Protein AF-A0A959CR37-F1 (afdb_monomer_lite)

Secondary structure (DSSP, 8-state):
--S-SHHHHS--TTHHHHHHHHHHH-SSS----HHHHHHHHHHHHHHHHHHHHHHHIIIIIHHHHHHHHHHTT---SS--

Structure (mmCIF, N/CA/C/O backbone):
data_AF-A0A959CR37-F1
#
_entry.id   AF-A0A959CR37-F1
#
loop_
_atom_site.group_PDB
_atom_site.id
_atom_site.type_symbol
_atom_site.label_atom_id
_atom_site.label_alt_id
_atom_site.label_comp_id
_atom_site.label_asym_id
_atom_site.label_entity_id
_atom_site.label_seq_id
_atom_site.pdbx_PDB_ins_code
_atom_site.Cartn_x
_atom_site.Cartn_y
_atom_site.Cartn_z
_atom_site.occupancy
_atom_site.B_iso_or_equiv
_atom_site.auth_seq_id
_atom_site.auth_comp_id
_atom_site.auth_asym_id
_atom_site.auth_atom_id
_atom_site.pdbx_PDB_model_num
ATOM 1 N N . THR A 1 1 ? -18.923 -28.499 -0.784 1.00 50.19 1 THR A N 1
ATOM 2 C CA . THR A 1 1 ? -17.782 -27.835 -1.440 1.00 50.19 1 THR A CA 1
ATOM 3 C C . THR A 1 1 ? -17.499 -26.566 -0.670 1.00 50.19 1 THR A C 1
ATOM 5 O O . THR A 1 1 ? -18.365 -25.705 -0.631 1.00 50.19 1 THR A O 1
ATOM 8 N N . LYS A 1 2 ? -16.399 -26.506 0.083 1.00 55.62 2 LYS A N 1
ATOM 9 C CA . LYS A 1 2 ? -15.973 -25.300 0.809 1.00 55.62 2 LYS A CA 1
ATOM 10 C C . LYS A 1 2 ? -14.565 -24.932 0.344 1.00 55.62 2 LYS A C 1
ATOM 12 O O . LYS A 1 2 ? -13.757 -25.838 0.162 1.00 55.62 2 LYS A O 1
ATOM 17 N N . ALA A 1 3 ? -14.340 -23.618 0.300 1.00 53.59 3 ALA A N 1
ATOM 18 C CA . ALA A 1 3 ? -13.094 -22.869 0.127 1.00 53.59 3 ALA A CA 1
ATOM 19 C C . ALA A 1 3 ? -12.743 -22.408 -1.305 1.00 53.59 3 ALA A C 1
ATOM 21 O O . ALA A 1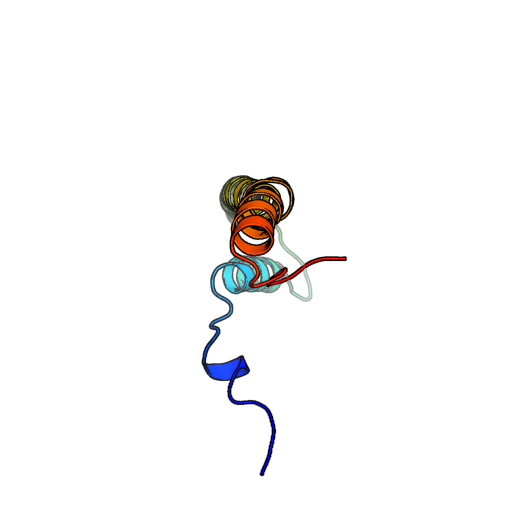 3 ? -12.711 -23.213 -2.231 1.00 53.59 3 ALA A O 1
ATOM 22 N N . TYR A 1 4 ? -12.403 -21.109 -1.375 1.00 46.69 4 TYR A N 1
ATOM 23 C CA . TYR A 1 4 ? -11.749 -20.336 -2.446 1.00 46.69 4 TYR A CA 1
ATOM 24 C C . TYR A 1 4 ? -12.621 -19.584 -3.471 1.00 46.69 4 TYR A C 1
ATOM 26 O O . TYR A 1 4 ? -12.384 -19.688 -4.665 1.00 46.69 4 TYR A O 1
ATOM 34 N N . ASP A 1 5 ? -13.554 -18.746 -3.005 1.00 52.09 5 ASP A N 1
ATOM 35 C CA . ASP A 1 5 ? -14.161 -17.663 -3.821 1.00 52.09 5 ASP A CA 1
ATOM 36 C C . ASP A 1 5 ? -13.539 -16.271 -3.506 1.00 52.09 5 ASP A C 1
ATOM 38 O O . ASP A 1 5 ? -13.680 -15.292 -4.235 1.00 52.09 5 ASP A O 1
ATOM 42 N N . ASP A 1 6 ? -12.746 -16.164 -2.432 1.00 55.34 6 ASP A N 1
ATOM 43 C CA . ASP A 1 6 ? -12.090 -14.897 -2.061 1.00 55.34 6 ASP A CA 1
ATOM 44 C C . ASP A 1 6 ? -10.914 -14.535 -2.991 1.00 55.34 6 ASP A C 1
ATOM 46 O O . ASP A 1 6 ? -10.501 -13.378 -3.061 1.00 55.34 6 ASP A O 1
ATOM 50 N N . VAL A 1 7 ? -10.371 -15.513 -3.726 1.00 52.28 7 VAL A N 1
ATOM 51 C CA . VAL A 1 7 ? -9.219 -15.329 -4.631 1.00 52.28 7 VAL A CA 1
ATOM 52 C C . VAL A 1 7 ? -9.632 -14.771 -5.994 1.00 52.28 7 VAL A C 1
ATOM 54 O O . VAL A 1 7 ? -8.843 -14.065 -6.617 1.00 52.28 7 VAL A O 1
ATOM 57 N N . GLU A 1 8 ? -10.865 -15.037 -6.443 1.00 51.12 8 GLU A 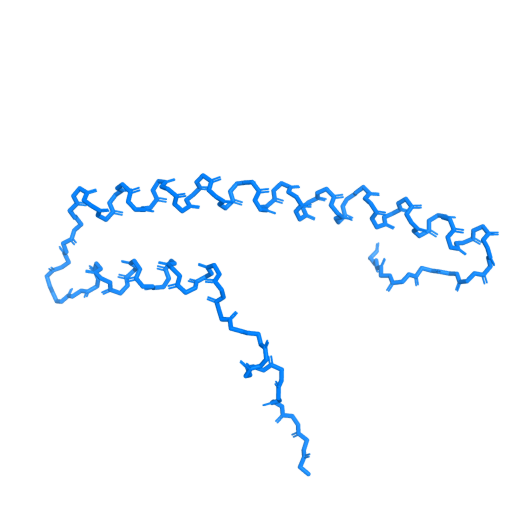N 1
ATOM 58 C CA . GLU A 1 8 ? -11.436 -14.404 -7.643 1.00 51.12 8 GLU A CA 1
ATOM 59 C C . GLU A 1 8 ? -11.923 -12.974 -7.351 1.00 51.12 8 GLU A C 1
ATOM 61 O O . GLU A 1 8 ? -11.807 -12.096 -8.208 1.00 51.12 8 GLU A O 1
ATOM 66 N N . ASN A 1 9 ? -12.392 -12.696 -6.127 1.00 51.59 9 ASN A N 1
ATOM 67 C CA . ASN A 1 9 ? -12.966 -11.392 -5.766 1.00 51.59 9 ASN A CA 1
ATOM 68 C C . ASN A 1 9 ? -11.954 -10.307 -5.367 1.00 51.59 9 ASN A C 1
ATOM 70 O O . ASN A 1 9 ? -12.296 -9.119 -5.354 1.00 51.59 9 ASN A O 1
ATOM 74 N N . PHE A 1 10 ? -10.705 -10.666 -5.074 1.00 54.72 10 PHE A N 1
ATOM 75 C CA . PHE A 1 10 ? -9.638 -9.696 -4.839 1.00 54.72 10 PHE A CA 1
ATOM 76 C C . PHE A 1 10 ? -8.631 -9.746 -5.986 1.00 54.72 10 PHE A C 1
ATOM 78 O O . PHE A 1 10 ? -7.613 -10.429 -5.873 1.00 54.72 10 PHE A O 1
ATOM 85 N N . PRO A 1 11 ? -8.858 -8.996 -7.088 1.00 59.22 11 PRO A N 1
ATOM 86 C CA . PRO A 1 11 ? -7.826 -8.836 -8.100 1.00 59.22 11 PRO A CA 1
ATOM 87 C C . PRO A 1 11 ? -6.537 -8.389 -7.410 1.00 59.22 11 PRO A C 1
ATOM 89 O O . PRO A 1 11 ? -6.584 -7.563 -6.495 1.00 59.22 11 PRO A O 1
ATOM 92 N N . ASN A 1 12 ? -5.394 -8.924 -7.842 1.00 63.34 12 ASN A N 1
ATOM 93 C CA . ASN A 1 12 ? -4.065 -8.554 -7.350 1.00 63.34 12 ASN A CA 1
ATOM 94 C C . ASN A 1 12 ? -3.747 -7.095 -7.739 1.00 63.34 12 ASN A C 1
ATOM 96 O O . ASN A 1 12 ? -2.842 -6.852 -8.518 1.00 63.34 12 ASN A O 1
ATOM 100 N N . LYS A 1 13 ? -4.516 -6.107 -7.259 1.00 81.50 13 LYS A N 1
ATOM 101 C CA . LYS A 1 13 ? -4.605 -4.736 -7.789 1.00 81.50 13 LYS A CA 1
ATOM 102 C C . LYS A 1 13 ? -3.226 -4.114 -7.972 1.00 81.50 13 LYS A C 1
ATOM 104 O O . LYS A 1 13 ? -2.690 -4.024 -9.070 1.00 81.50 13 LYS A O 1
ATOM 109 N N . PHE A 1 14 ? -2.649 -3.661 -6.871 1.00 88.75 14 PHE A N 1
ATOM 110 C CA . PHE A 1 14 ? -1.388 -2.948 -6.900 1.00 88.75 14 PHE A CA 1
ATOM 111 C C . PHE A 1 14 ? -0.209 -3.920 -7.030 1.00 88.75 14 PHE A C 1
ATOM 113 O O . PHE A 1 14 ? 0.672 -3.699 -7.856 1.00 88.75 14 PHE A O 1
ATOM 120 N N . THR A 1 15 ? -0.260 -5.057 -6.328 1.00 89.38 15 THR A N 1
ATOM 121 C CA . THR A 1 15 ? 0.777 -6.101 -6.353 1.00 89.38 15 THR A CA 1
ATOM 122 C C . THR A 1 15 ? 1.020 -6.693 -7.744 1.00 89.38 15 THR A C 1
ATOM 124 O O . THR A 1 15 ? 2.171 -6.970 -8.075 1.00 89.38 15 THR A O 1
ATOM 127 N N . ALA A 1 16 ? 0.004 -6.817 -8.612 1.00 90.00 16 ALA A N 1
ATOM 128 C CA . ALA A 1 16 ? 0.219 -7.287 -9.985 1.00 90.00 16 ALA A CA 1
ATOM 129 C C . ALA A 1 16 ? 1.141 -6.363 -10.787 1.00 90.00 16 ALA A C 1
ATOM 131 O O . ALA A 1 16 ? 1.842 -6.845 -11.668 1.00 90.00 16 ALA A O 1
ATOM 132 N N . ASN A 1 17 ? 1.195 -5.062 -10.476 1.00 91.75 17 ASN A N 1
ATOM 133 C CA . ASN A 1 17 ? 2.111 -4.148 -11.161 1.00 91.75 17 ASN A CA 1
ATOM 134 C C . ASN A 1 17 ? 3.574 -4.450 -10.815 1.00 91.75 17 ASN A C 1
ATOM 136 O O . ASN A 1 17 ? 4.427 -4.382 -11.697 1.00 91.75 17 ASN A O 1
ATOM 140 N N . TYR A 1 18 ? 3.857 -4.821 -9.563 1.00 93.44 18 TYR A N 1
ATOM 141 C CA . TYR A 1 18 ? 5.191 -5.267 -9.157 1.00 93.44 18 TYR A CA 1
ATOM 142 C C . TYR A 1 18 ? 5.540 -6.624 -9.764 1.00 93.44 18 TYR A C 1
ATOM 144 O O . TYR A 1 18 ? 6.633 -6.774 -10.296 1.00 93.44 18 TYR A O 1
ATOM 152 N N . LEU A 1 19 ? 4.612 -7.588 -9.743 1.00 92.38 19 LEU A N 1
ATOM 153 C CA . LEU A 1 19 ? 4.830 -8.896 -10.371 1.00 92.38 19 LEU A CA 1
ATOM 154 C C . LEU A 1 19 ? 5.100 -8.755 -11.873 1.00 92.38 19 LEU A C 1
ATOM 156 O O . LEU A 1 19 ? 6.028 -9.360 -12.394 1.00 92.38 19 LEU A O 1
ATOM 160 N N . PHE A 1 20 ? 4.341 -7.899 -12.558 1.00 91.25 20 PHE A N 1
ATOM 161 C CA . PHE A 1 20 ? 4.562 -7.607 -13.969 1.00 91.25 20 PHE A CA 1
ATOM 162 C C . PHE A 1 20 ? 5.946 -6.997 -14.220 1.00 91.25 20 PHE A C 1
ATOM 164 O O . PHE A 1 20 ? 6.654 -7.455 -15.112 1.00 91.25 20 PHE A O 1
ATOM 171 N N . LEU A 1 21 ? 6.360 -6.015 -13.411 1.00 92.50 21 LEU A N 1
ATOM 172 C CA . LEU A 1 21 ? 7.694 -5.419 -13.504 1.00 92.50 21 LEU A CA 1
ATOM 173 C C . LEU A 1 21 ? 8.807 -6.460 -13.292 1.00 92.50 21 LEU A C 1
ATOM 175 O O . LEU A 1 21 ? 9.764 -6.484 -14.062 1.00 92.50 21 LEU A O 1
ATOM 179 N N . ILE A 1 22 ? 8.681 -7.322 -12.277 1.00 92.19 22 ILE A N 1
ATOM 180 C CA . ILE A 1 22 ? 9.656 -8.386 -11.993 1.00 92.19 22 ILE A CA 1
ATOM 181 C C . ILE A 1 22 ? 9.756 -9.329 -13.193 1.00 92.19 22 ILE A C 1
ATOM 183 O O . ILE A 1 22 ? 10.852 -9.509 -13.725 1.00 92.19 22 ILE A O 1
ATOM 187 N N . ASN A 1 23 ? 8.618 -9.822 -13.685 1.00 90.75 23 ASN A N 1
ATOM 188 C CA . ASN A 1 23 ? 8.560 -10.735 -14.826 1.00 90.75 23 ASN A CA 1
ATOM 189 C C . ASN A 1 23 ? 9.162 -10.116 -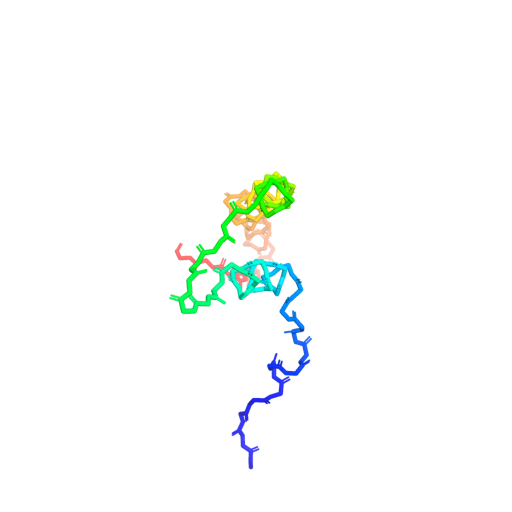16.099 1.00 90.75 23 ASN A C 1
ATOM 191 O O . ASN A 1 23 ? 9.803 -10.809 -16.877 1.00 90.75 23 ASN A O 1
ATOM 195 N N . GLN A 1 24 ? 9.006 -8.805 -16.320 1.00 88.31 24 GLN A N 1
ATOM 196 C CA . GLN A 1 24 ? 9.631 -8.118 -17.460 1.00 88.31 24 GLN A CA 1
ATOM 197 C C . GLN A 1 24 ? 11.163 -8.083 -17.392 1.00 88.31 24 GLN A C 1
ATOM 199 O O . GLN A 1 24 ? 11.821 -7.950 -18.423 1.00 88.31 24 GLN A O 1
ATOM 204 N N . THR A 1 25 ? 11.729 -8.153 -16.188 1.00 88.88 25 THR A N 1
ATOM 205 C CA . THR A 1 25 ? 13.183 -8.171 -15.973 1.00 88.88 25 THR A CA 1
ATOM 206 C C . THR A 1 25 ? 13.750 -9.586 -15.846 1.00 88.88 25 THR A C 1
ATOM 208 O O . THR A 1 25 ? 14.971 -9.762 -15.880 1.00 88.88 25 THR A O 1
ATOM 211 N N . GLU A 1 26 ? 12.877 -10.590 -15.741 1.00 88.56 26 GLU A N 1
ATOM 212 C CA . GLU A 1 26 ? 13.218 -12.004 -15.633 1.00 88.56 26 GLU A CA 1
ATOM 213 C C . GLU A 1 26 ? 13.431 -12.617 -17.028 1.00 88.56 26 GLU A C 1
ATOM 215 O O . GLU A 1 26 ? 12.532 -12.657 -17.864 1.00 88.56 26 GLU A O 1
ATOM 220 N N . SER A 1 27 ? 14.654 -13.072 -17.307 1.00 85.50 27 SER A N 1
ATOM 221 C CA . SER A 1 27 ? 14.991 -13.864 -18.500 1.00 85.50 27 SER A CA 1
ATOM 222 C C . SER A 1 27 ? 16.342 -14.560 -18.308 1.00 85.50 27 SER A C 1
ATOM 224 O O . SER A 1 27 ? 17.090 -14.190 -17.402 1.00 85.50 27 SER A O 1
ATOM 226 N N . ASP A 1 28 ? 16.694 -15.506 -19.187 1.00 87.50 28 ASP A N 1
ATOM 227 C CA . ASP A 1 28 ? 17.994 -16.208 -19.167 1.00 87.50 28 ASP A CA 1
ATOM 228 C C . ASP A 1 28 ? 19.203 -15.254 -19.235 1.00 87.50 28 ASP A C 1
ATOM 230 O O . ASP A 1 28 ? 20.299 -15.584 -18.782 1.00 87.50 28 ASP A O 1
ATOM 234 N N . ILE A 1 29 ? 19.008 -14.047 -19.781 1.00 83.88 29 ILE A N 1
ATOM 235 C CA . ILE A 1 29 ? 19.975 -12.946 -19.744 1.00 83.88 29 ILE A CA 1
ATOM 236 C C . ILE A 1 29 ? 19.255 -11.714 -19.176 1.00 83.88 29 ILE A C 1
ATOM 238 O O . ILE A 1 29 ? 18.763 -10.889 -19.953 1.00 83.88 29 ILE A O 1
ATOM 242 N N . PRO A 1 30 ? 19.183 -11.563 -17.840 1.00 81.38 30 PRO A N 1
ATOM 243 C CA . PRO A 1 30 ? 18.412 -10.502 -17.204 1.00 81.38 30 PRO A CA 1
ATOM 244 C C . PRO A 1 30 ? 18.826 -9.115 -17.699 1.00 81.38 30 PRO A C 1
ATOM 246 O O . PRO A 1 30 ? 20.015 -8.787 -17.772 1.00 81.38 30 PRO A O 1
ATOM 249 N N . ARG A 1 31 ? 17.843 -8.267 -18.016 1.00 83.94 31 ARG A N 1
ATOM 250 C CA . ARG A 1 31 ? 18.076 -6.883 -18.447 1.00 83.94 31 ARG A CA 1
ATOM 251 C C . ARG A 1 31 ? 17.189 -5.927 -17.668 1.00 83.94 31 ARG A C 1
ATOM 253 O O . ARG A 1 31 ? 15.975 -5.921 -17.826 1.00 83.94 31 ARG A O 1
ATOM 260 N N . VAL A 1 32 ? 17.823 -5.059 -16.885 1.00 89.62 32 VAL A N 1
ATOM 261 C CA . VAL A 1 32 ? 17.164 -3.922 -16.231 1.00 89.62 32 VAL A CA 1
ATOM 262 C C . VAL A 1 32 ? 17.482 -2.665 -17.030 1.00 89.62 32 VAL A C 1
ATOM 264 O O . VAL A 1 32 ? 18.621 -2.193 -17.020 1.00 89.62 32 VAL A O 1
ATOM 267 N N . ASN A 1 33 ? 16.483 -2.130 -17.728 1.00 90.44 33 ASN A N 1
ATOM 268 C CA . ASN A 1 33 ? 16.605 -0.892 -18.498 1.00 90.44 33 ASN A CA 1
ATOM 269 C C . ASN A 1 33 ? 16.076 0.318 -17.701 1.00 90.44 33 ASN A C 1
ATOM 271 O O . ASN A 1 33 ? 15.548 0.169 -16.597 1.00 90.44 33 ASN A O 1
ATOM 275 N N . ASN A 1 34 ? 16.233 1.522 -18.256 1.00 93.81 34 ASN A N 1
ATOM 276 C CA . ASN A 1 34 ? 15.787 2.750 -17.592 1.00 93.81 34 ASN A CA 1
ATOM 277 C C . ASN A 1 34 ? 14.272 2.760 -17.350 1.00 93.81 34 ASN A C 1
ATOM 279 O O . ASN A 1 34 ? 13.853 3.098 -16.251 1.00 93.81 34 ASN A O 1
ATOM 283 N N . ALA A 1 35 ? 13.466 2.275 -18.299 1.00 92.69 35 ALA A N 1
ATOM 284 C CA . ALA A 1 35 ? 12.014 2.201 -18.133 1.00 92.69 35 ALA A CA 1
ATOM 285 C C . ALA A 1 35 ? 11.601 1.294 -16.957 1.00 92.69 35 ALA A C 1
ATOM 287 O O . ALA A 1 35 ? 10.693 1.636 -16.204 1.00 92.69 35 ALA A O 1
ATOM 288 N N . SER A 1 36 ? 12.287 0.165 -16.737 1.00 93.50 36 SER A N 1
ATOM 289 C CA . SER A 1 36 ? 12.057 -0.695 -15.567 1.00 93.50 36 SER A CA 1
ATOM 290 C C . SER A 1 36 ? 12.399 0.016 -14.252 1.00 93.50 36 SER A C 1
ATOM 292 O O . SER A 1 36 ? 11.705 -0.171 -13.255 1.00 93.50 36 SER A O 1
ATOM 294 N N . ARG A 1 37 ? 13.456 0.843 -14.235 1.00 95.19 37 ARG A N 1
ATOM 295 C CA . ARG A 1 37 ? 13.852 1.626 -13.050 1.00 95.19 37 ARG A CA 1
ATOM 296 C C . ARG A 1 37 ? 12.839 2.725 -12.745 1.00 95.19 37 ARG A C 1
ATOM 298 O O . ARG A 1 37 ? 12.357 2.788 -11.620 1.00 95.19 37 ARG A O 1
ATOM 305 N N . GLU A 1 38 ? 12.461 3.500 -13.757 1.00 97.31 38 GLU A N 1
ATOM 306 C CA . GLU A 1 38 ? 11.447 4.555 -13.655 1.00 97.31 38 GLU A CA 1
ATOM 307 C C . GLU A 1 38 ? 10.097 3.982 -13.202 1.00 97.31 38 GLU A C 1
ATOM 309 O O . GLU A 1 38 ? 9.455 4.515 -12.298 1.00 97.31 38 GLU A O 1
ATOM 314 N N . ARG A 1 39 ? 9.691 2.829 -13.758 1.00 95.50 39 ARG A N 1
ATOM 315 C CA . ARG A 1 39 ? 8.457 2.156 -13.338 1.00 95.50 39 ARG A CA 1
ATOM 316 C C . ARG A 1 39 ? 8.516 1.711 -11.881 1.00 95.50 39 ARG A C 1
ATOM 318 O O . ARG A 1 39 ? 7.512 1.820 -11.183 1.00 95.50 39 ARG A O 1
ATOM 325 N N . ARG A 1 40 ? 9.662 1.209 -11.413 1.00 96.19 40 ARG A N 1
ATOM 326 C CA . ARG A 1 40 ? 9.841 0.853 -10.001 1.00 96.19 40 ARG A CA 1
ATOM 327 C C . ARG A 1 40 ? 9.685 2.076 -9.102 1.00 96.19 40 ARG A C 1
ATOM 329 O O . ARG A 1 40 ? 8.931 2.005 -8.146 1.00 96.19 40 ARG A O 1
ATOM 336 N N . GLU A 1 41 ? 10.344 3.185 -9.430 1.00 97.94 41 GLU A N 1
ATOM 337 C CA . GLU A 1 41 ? 10.273 4.430 -8.650 1.00 97.94 41 GLU A CA 1
ATOM 338 C C . GLU A 1 41 ? 8.836 4.962 -8.551 1.00 97.94 41 GLU A C 1
ATOM 340 O O . GLU A 1 41 ? 8.379 5.333 -7.470 1.00 97.94 41 GLU A O 1
ATOM 345 N N . GLU A 1 42 ? 8.080 4.919 -9.653 1.00 97.12 42 GLU A N 1
ATOM 346 C CA . GLU A 1 42 ? 6.659 5.281 -9.658 1.00 97.12 42 GLU A CA 1
ATOM 347 C C . GLU A 1 42 ? 5.827 4.375 -8.733 1.00 97.12 42 GLU A C 1
ATOM 349 O O . GLU A 1 42 ? 4.932 4.847 -8.023 1.00 97.12 42 GLU A O 1
ATOM 354 N N . LEU A 1 43 ? 6.083 3.064 -8.761 1.00 97.06 43 LEU A N 1
ATOM 355 C CA . LEU A 1 43 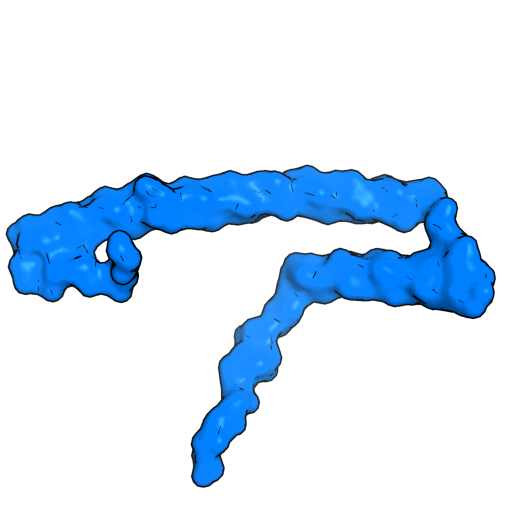? 5.390 2.112 -7.897 1.00 97.06 43 LEU A CA 1
ATOM 356 C C . LEU A 1 43 ? 5.784 2.314 -6.429 1.00 97.06 43 LEU A C 1
ATOM 358 O O . LEU A 1 43 ? 4.896 2.370 -5.584 1.00 97.06 43 LEU A O 1
ATOM 362 N N . ASP A 1 44 ? 7.061 2.521 -6.123 1.00 97.81 44 ASP A N 1
ATOM 363 C CA . ASP A 1 44 ? 7.542 2.707 -4.752 1.00 97.81 44 ASP A CA 1
ATOM 364 C C . ASP A 1 44 ? 6.926 3.962 -4.112 1.00 97.81 44 ASP A C 1
ATOM 366 O O . ASP A 1 44 ? 6.387 3.885 -3.007 1.00 97.81 44 ASP A O 1
ATOM 370 N N . ALA A 1 45 ? 6.845 5.079 -4.842 1.00 97.69 45 ALA A N 1
ATOM 371 C CA . ALA A 1 45 ? 6.177 6.291 -4.356 1.00 97.69 45 ALA A CA 1
ATOM 372 C C . ALA A 1 45 ? 4.681 6.063 -4.034 1.00 97.69 45 ALA A C 1
ATOM 374 O O . ALA A 1 45 ? 4.138 6.571 -3.043 1.00 97.69 45 ALA A O 1
ATOM 375 N N . LYS A 1 46 ? 3.987 5.258 -4.853 1.00 96.50 46 LYS A N 1
ATOM 376 C CA . LYS A 1 46 ? 2.592 4.866 -4.581 1.00 96.50 46 LYS A CA 1
ATOM 377 C C . LYS A 1 46 ? 2.500 3.937 -3.374 1.00 96.50 46 LYS A C 1
ATOM 379 O O . LYS A 1 46 ? 1.580 4.086 -2.565 1.00 96.50 46 LYS A O 1
ATOM 384 N N . TRP A 1 47 ? 3.431 2.992 -3.248 1.00 96.75 47 TRP A N 1
ATOM 385 C CA . TRP A 1 47 ? 3.486 2.065 -2.126 1.00 96.75 47 TRP A CA 1
ATOM 386 C C . TRP A 1 47 ? 3.665 2.801 -0.803 1.00 96.75 47 TRP A C 1
ATOM 388 O O . TRP A 1 47 ? 2.904 2.542 0.124 1.00 96.75 47 TRP A O 1
ATOM 398 N N . GLU A 1 48 ? 4.588 3.759 -0.726 1.00 97.75 48 GLU A N 1
ATOM 399 C CA . GLU A 1 48 ? 4.824 4.555 0.484 1.00 97.75 48 GLU A CA 1
ATOM 400 C C . GLU A 1 48 ? 3.541 5.236 0.976 1.00 97.75 48 GLU A C 1
ATOM 402 O O . GLU A 1 48 ? 3.194 5.154 2.157 1.00 97.75 48 GLU A O 1
ATOM 407 N N . THR A 1 49 ? 2.771 5.821 0.054 1.00 96.38 49 THR A N 1
ATOM 408 C CA . THR A 1 49 ? 1.485 6.460 0.374 1.00 96.38 49 THR A CA 1
ATOM 409 C C . THR A 1 49 ? 0.458 5.449 0.897 1.00 96.38 49 THR A C 1
ATOM 411 O O . THR A 1 49 ? -0.216 5.690 1.903 1.00 96.38 49 THR A O 1
ATOM 414 N N . LEU A 1 50 ? 0.325 4.299 0.226 1.00 95.62 50 LEU A N 1
ATOM 415 C CA . LEU A 1 50 ? -0.612 3.242 0.624 1.00 95.62 50 LEU A CA 1
ATOM 416 C C . LEU A 1 50 ? -0.227 2.616 1.967 1.00 95.62 50 LEU A C 1
ATOM 418 O O . LEU A 1 50 ? -1.097 2.382 2.807 1.00 95.62 50 LEU A O 1
ATOM 422 N N . GLN A 1 51 ? 1.065 2.388 2.188 1.00 96.06 51 GLN A N 1
ATOM 423 C CA . GLN A 1 51 ? 1.603 1.853 3.429 1.00 96.06 51 GLN A CA 1
ATOM 424 C C . GLN A 1 51 ? 1.379 2.825 4.589 1.00 96.06 51 GLN A C 1
ATOM 426 O O . GLN A 1 51 ? 0.954 2.398 5.661 1.00 96.06 51 GLN A O 1
ATOM 431 N N . ALA A 1 52 ? 1.621 4.124 4.388 1.00 98.06 52 ALA A N 1
ATOM 432 C CA . ALA A 1 52 ? 1.353 5.144 5.399 1.00 98.06 52 ALA A CA 1
ATOM 433 C C . ALA A 1 52 ? -0.136 5.176 5.776 1.00 98.06 52 ALA A C 1
ATOM 435 O O . ALA A 1 52 ? -0.476 5.168 6.958 1.00 98.06 52 ALA A O 1
ATOM 436 N N . LYS A 1 53 ? -1.034 5.117 4.784 1.00 97.38 53 LYS A N 1
ATOM 437 C CA . LYS A 1 53 ? -2.481 5.032 5.029 1.00 97.38 53 LYS A CA 1
ATOM 438 C C . LYS A 1 53 ? -2.860 3.765 5.801 1.00 97.38 53 LYS A C 1
ATOM 440 O O . LYS A 1 53 ? -3.652 3.842 6.734 1.00 97.38 53 LYS A O 1
ATOM 445 N N . GLY A 1 54 ? -2.310 2.615 5.413 1.00 95.62 54 GLY A N 1
ATOM 446 C CA . GLY A 1 54 ? -2.557 1.343 6.092 1.00 95.62 54 GLY A CA 1
ATOM 447 C C . GLY A 1 54 ? -2.108 1.373 7.551 1.00 95.62 54 GLY A C 1
ATOM 448 O O . GLY A 1 54 ? -2.878 0.987 8.426 1.00 95.62 54 GLY A O 1
ATOM 449 N N . ARG A 1 55 ? -0.908 1.904 7.817 1.00 97.19 55 ARG A N 1
ATOM 450 C CA . ARG A 1 55 ? -0.394 2.094 9.179 1.00 97.19 55 ARG A CA 1
ATOM 451 C C . ARG A 1 55 ? -1.260 3.038 9.994 1.00 97.19 55 ARG A C 1
ATOM 453 O O . ARG A 1 55 ? -1.630 2.676 11.097 1.00 97.19 55 ARG A O 1
ATOM 460 N N . LYS A 1 56 ? -1.683 4.174 9.434 1.00 97.88 56 LYS A N 1
ATOM 461 C CA . LYS A 1 56 ? -2.605 5.085 10.124 1.00 97.88 56 LYS A CA 1
ATOM 462 C C . LYS A 1 56 ? -3.905 4.387 10.536 1.00 97.88 56 LYS A C 1
ATOM 464 O O . LYS A 1 56 ? -4.324 4.488 11.684 1.00 97.88 56 LYS A O 1
ATOM 469 N N . ILE A 1 57 ? -4.522 3.646 9.614 1.00 96.44 57 ILE A N 1
ATOM 470 C CA . ILE A 1 57 ? -5.754 2.907 9.918 1.00 96.44 57 ILE A CA 1
ATOM 471 C C . ILE A 1 57 ? -5.509 1.919 11.060 1.00 96.44 57 ILE A C 1
ATOM 473 O O . ILE A 1 57 ? -6.301 1.828 11.993 1.00 96.44 57 ILE A O 1
ATOM 477 N N . LEU A 1 58 ? -4.404 1.186 10.972 1.00 95.44 58 LEU A N 1
ATOM 478 C CA . LEU A 1 58 ? -4.048 0.133 11.906 1.00 95.44 58 LEU A CA 1
ATOM 479 C C . LEU A 1 58 ? -3.699 0.658 13.308 1.00 95.44 58 LEU A C 1
ATOM 481 O O . LEU A 1 58 ? -4.147 0.103 14.308 1.00 95.44 58 LEU A O 1
ATOM 485 N N . GLU A 1 59 ? -2.880 1.700 13.372 1.00 95.81 59 GLU A N 1
ATOM 486 C CA . GLU A 1 59 ? -2.228 2.179 14.592 1.00 95.81 59 GLU A CA 1
ATOM 487 C C . GLU A 1 59 ? -3.019 3.307 15.270 1.00 95.81 59 GLU A C 1
ATOM 489 O O . GLU A 1 59 ? -2.909 3.487 16.481 1.00 95.81 59 GLU A O 1
ATOM 494 N N . GLU A 1 60 ? -3.849 4.043 14.522 1.00 96.12 60 GLU A N 1
ATOM 495 C CA . GLU A 1 60 ? -4.615 5.185 15.035 1.00 96.12 60 GLU A CA 1
ATOM 496 C C . GLU A 1 60 ? -6.126 4.953 14.925 1.00 96.12 60 GLU A C 1
ATOM 498 O O . GLU A 1 60 ? -6.831 4.943 15.941 1.00 96.12 60 GLU A O 1
ATOM 503 N N . ASP A 1 61 ? -6.636 4.742 13.706 1.00 96.94 61 ASP A N 1
ATOM 504 C CA . ASP A 1 61 ? -8.081 4.794 13.454 1.00 96.94 61 ASP A CA 1
ATOM 505 C C . ASP A 1 61 ? -8.818 3.606 14.101 1.00 96.94 61 ASP A C 1
ATOM 507 O O . ASP A 1 61 ? -9.862 3.791 14.733 1.00 96.94 61 ASP A O 1
ATOM 511 N N . VAL A 1 62 ? -8.275 2.385 13.992 1.00 96.75 62 VAL A N 1
ATOM 512 C CA . VAL A 1 62 ? -8.873 1.180 14.592 1.00 96.75 62 VAL A CA 1
ATOM 513 C C . VAL A 1 62 ? -8.863 1.247 16.125 1.00 96.75 62 VAL A C 1
ATOM 515 O O . VAL A 1 62 ? -9.929 1.047 16.716 1.00 96.75 62 VAL A O 1
ATOM 518 N N . PRO A 1 63 ? -7.748 1.578 16.810 1.00 95.88 63 PRO A N 1
ATOM 519 C CA . PRO A 1 63 ? -7.761 1.784 18.257 1.00 95.88 63 PRO A CA 1
ATOM 520 C C . PRO A 1 63 ? -8.745 2.866 18.712 1.00 95.88 63 PRO A C 1
ATOM 522 O O . PRO A 1 63 ? -9.498 2.645 19.665 1.00 95.88 63 PRO A O 1
ATOM 525 N N . ALA A 1 64 ? -8.794 4.011 18.022 1.00 96.81 64 ALA A N 1
ATOM 526 C CA . ALA A 1 64 ? -9.727 5.088 18.348 1.00 96.81 64 ALA A CA 1
ATOM 527 C C . ALA A 1 64 ? -11.188 4.637 18.201 1.00 96.81 64 ALA A C 1
ATOM 529 O O . ALA A 1 64 ? -12.014 4.879 19.086 1.00 96.81 64 ALA A O 1
ATOM 530 N N . PHE A 1 65 ? -11.507 3.921 17.122 1.00 96.88 65 PHE A N 1
ATOM 531 C CA . PHE A 1 65 ? -12.845 3.385 16.903 1.00 96.88 65 PHE A CA 1
ATOM 532 C C . PHE A 1 65 ? -13.214 2.323 17.946 1.00 96.88 65 PHE A C 1
ATOM 534 O O . PHE A 1 65 ? -14.301 2.381 18.524 1.00 96.88 65 PHE A O 1
ATOM 541 N N . ASN A 1 66 ? -12.289 1.419 18.279 1.00 96.50 66 ASN A N 1
ATOM 542 C CA . ASN A 1 66 ? -12.482 0.430 19.340 1.00 96.50 66 ASN A CA 1
ATOM 543 C C . ASN A 1 66 ? -12.806 1.095 20.688 1.00 96.50 66 ASN A C 1
ATOM 545 O O . ASN A 1 66 ? -13.697 0.627 21.393 1.00 96.50 66 ASN A O 1
ATOM 549 N N . GLN A 1 67 ? -12.155 2.208 21.048 1.00 96.50 67 GLN A N 1
ATOM 550 C CA . GLN A 1 67 ? -12.489 2.943 22.277 1.00 96.50 67 GLN A CA 1
ATOM 551 C C . GLN A 1 67 ? -13.934 3.464 22.276 1.00 96.50 67 GLN A C 1
ATOM 553 O O . GLN A 1 67 ? -14.597 3.436 23.314 1.00 96.50 67 GLN A O 1
AT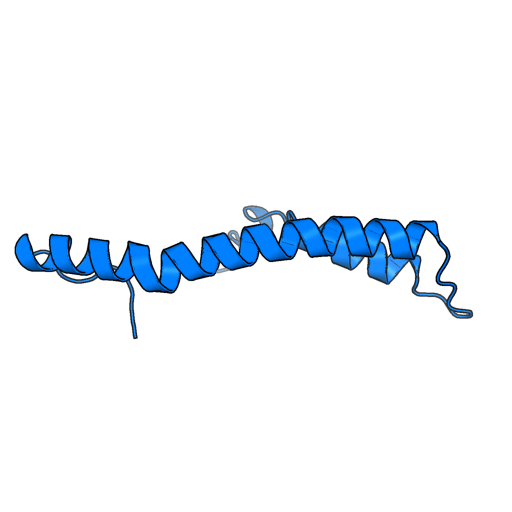OM 558 N N . LEU A 1 68 ? -14.437 3.932 21.130 1.00 97.38 68 LEU A N 1
ATOM 559 C CA . LEU A 1 68 ? -15.830 4.370 20.998 1.00 97.38 68 LEU A CA 1
ATOM 560 C C . LEU A 1 68 ? -16.799 3.193 21.155 1.00 97.38 68 LEU A C 1
ATOM 562 O O . LEU A 1 68 ? -17.785 3.307 21.883 1.00 97.38 68 LEU A O 1
ATOM 566 N N . LEU A 1 69 ? -16.492 2.051 20.539 1.00 97.31 69 LEU A N 1
ATOM 567 C CA . LEU A 1 69 ? -17.309 0.842 20.651 1.00 97.31 69 LEU A CA 1
ATOM 568 C C . LEU A 1 69 ? -17.339 0.286 22.079 1.00 97.31 69 LEU A C 1
ATOM 570 O O . LEU A 1 69 ? -18.393 -0.137 22.552 1.00 97.31 69 LEU A O 1
ATOM 574 N N . TRP A 1 70 ? -16.215 0.339 22.797 1.00 96.56 70 TRP A N 1
ATOM 575 C CA . TRP A 1 70 ? -16.164 -0.028 24.212 1.00 96.56 70 TRP A CA 1
ATOM 576 C C . TRP A 1 70 ? -17.037 0.881 25.076 1.00 96.56 70 TRP A C 1
ATOM 578 O O . TRP A 1 70 ? -17.801 0.381 25.899 1.00 96.56 70 TRP A O 1
ATOM 588 N N . LYS A 1 71 ? -17.000 2.202 24.855 1.00 97.38 71 LYS A N 1
ATOM 589 C CA . LYS A 1 71 ? -17.896 3.150 25.545 1.00 97.38 71 LYS A CA 1
ATOM 590 C C . LYS A 1 71 ? -19.373 2.876 25.250 1.00 97.38 71 LYS A C 1
ATOM 592 O O . LYS A 1 71 ? -20.214 3.119 26.107 1.00 97.38 71 LYS A O 1
ATOM 597 N N . ALA A 1 72 ? -19.676 2.361 24.061 1.00 97.69 72 ALA A N 1
ATOM 598 C CA . ALA A 1 72 ? -21.019 1.958 23.659 1.00 97.69 72 ALA A CA 1
ATOM 599 C C . ALA A 1 72 ? -21.422 0.548 24.143 1.00 97.69 72 ALA A C 1
ATOM 601 O O . ALA A 1 72 ? -22.539 0.118 23.869 1.00 97.69 72 ALA A O 1
ATOM 602 N N . GLY A 1 73 ? -20.545 -0.184 24.841 1.00 97.38 73 GLY A N 1
ATOM 603 C CA . GLY A 1 73 ? -20.822 -1.537 25.337 1.00 97.38 73 GLY A CA 1
ATOM 604 C C . GLY A 1 73 ? -20.788 -2.639 24.270 1.00 97.38 73 GLY A C 1
ATOM 605 O O . GLY A 1 73 ? -21.293 -3.729 24.518 1.00 97.38 73 GLY A O 1
ATOM 606 N N . ILE A 1 74 ? -20.213 -2.368 23.092 1.00 96.50 74 ILE A N 1
ATOM 607 C CA . ILE A 1 74 ? -20.171 -3.306 21.954 1.00 96.50 74 ILE A CA 1
ATOM 608 C C . ILE A 1 74 ? -18.903 -4.176 21.987 1.00 96.50 74 ILE A C 1
ATOM 610 O O . ILE A 1 74 ? -18.962 -5.360 21.663 1.00 96.50 74 ILE A O 1
ATOM 614 N N . GLY A 1 75 ? -17.765 -3.611 22.403 1.00 91.06 75 GLY A N 1
ATOM 615 C CA . GLY A 1 75 ? -16.461 -4.287 22.371 1.00 91.06 75 GLY A CA 1
ATOM 616 C C . GLY A 1 75 ? -15.664 -4.039 21.082 1.00 91.06 75 GLY A C 1
ATOM 617 O O . GLY A 1 75 ? -16.121 -3.339 20.181 1.00 91.06 75 GLY A O 1
ATOM 618 N N . ALA A 1 76 ? -14.437 -4.564 21.011 1.00 93.38 76 ALA A N 1
ATOM 619 C CA . ALA A 1 76 ? -13.523 -4.325 19.887 1.00 93.38 76 ALA A CA 1
ATOM 620 C C . ALA A 1 76 ? -13.874 -5.155 18.639 1.00 93.38 76 ALA A C 1
ATOM 622 O O . ALA A 1 76 ? -14.288 -6.307 18.748 1.00 93.38 76 ALA A O 1
ATOM 623 N N . VAL A 1 77 ? -13.639 -4.588 17.450 1.00 89.88 77 VAL A N 1
ATOM 624 C CA . VAL A 1 77 ? -13.878 -5.267 16.158 1.00 89.88 77 VAL A CA 1
ATOM 625 C C . VAL A 1 77 ? -12.647 -5.989 15.609 1.00 89.88 77 VAL A C 1
ATOM 627 O O . VAL A 1 77 ? -12.789 -6.888 14.784 1.00 89.88 77 VAL A O 1
ATOM 630 N N . TRP A 1 78 ? -11.447 -5.607 16.051 1.00 83.06 78 TRP A N 1
ATOM 631 C CA . TRP A 1 78 ? -10.168 -6.198 15.645 1.00 83.06 78 TRP A CA 1
ATOM 632 C C . TRP A 1 78 ? -9.031 -5.684 16.553 1.00 83.06 78 TRP A C 1
ATOM 634 O O . TRP A 1 78 ? -9.070 -4.515 16.948 1.00 83.06 78 TRP A O 1
ATOM 644 N N . GLY A 1 79 ? -8.033 -6.518 16.878 1.00 74.81 79 GLY A N 1
ATOM 645 C CA . GLY A 1 79 ? -6.829 -6.118 17.632 1.00 74.81 79 GLY A CA 1
ATOM 646 C C . GLY A 1 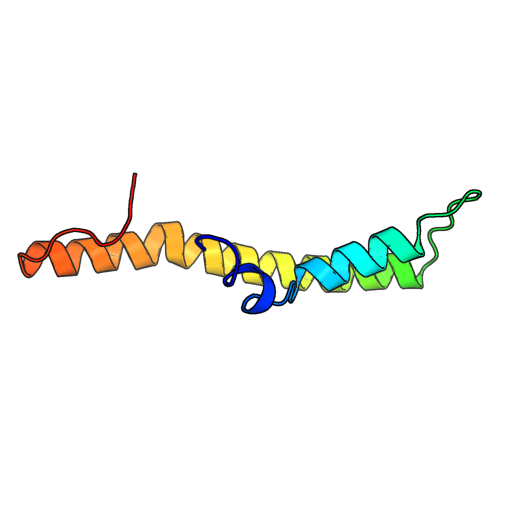79 ? -6.044 -7.289 18.254 1.00 74.81 79 GLY A C 1
ATOM 647 O O . GLY A 1 79 ? -6.624 -8.350 18.486 1.00 74.81 79 GLY A O 1
ATOM 648 N N . PHE A 1 80 ? -4.744 -7.072 18.509 1.00 54.88 80 PHE A N 1
ATOM 649 C CA . PHE A 1 80 ? -3.866 -7.888 19.369 1.00 54.88 80 PHE A CA 1
ATOM 650 C C . PHE A 1 80 ? -3.645 -7.172 20.704 1.00 54.88 80 PHE A C 1
ATOM 652 O O . PHE A 1 80 ? -3.588 -5.920 20.673 1.00 54.88 80 PHE A O 1
#

pLDDT: mean 86.9, std 15.31, range [46.69, 98.06]

Radius of gyration: 19.57 Å; chains: 1; bounding box: 41×34×45 Å

Sequence (80 aa):
TKAYDDVENFPNKFTANYLFLINQTESDIPRVNNASRERREELDAKWETLQAKGRKILEEDVPAFNQLLWKAGIGAVWGF

Foldseek 3Di:
DDDDPVPVVDDCPLVVLVVVLVVVQDDPDGDDDPVSVVSVVVSVVVVVVVVVVVCCCVVPVQVVVQVVCVVVVNHHPDDD